Protein AF-A0A840FW79-F1 (afdb_monomer_lite)

Organism: NCBI:txid1775474

Structure (mmCIF, N/CA/C/O backbone):
data_AF-A0A840FW79-F1
#
_entry.id   AF-A0A840FW79-F1
#
loop_
_atom_site.group_PDB
_atom_site.id
_atom_site.type_symbol
_atom_site.label_atom_id
_atom_site.label_alt_id
_atom_site.label_comp_id
_atom_site.label_asym_id
_atom_site.label_entity_id
_atom_site.label_seq_id
_atom_site.pdbx_PDB_ins_code
_atom_site.Cartn_x
_atom_site.Cartn_y
_atom_site.Cartn_z
_atom_site.occupancy
_atom_site.B_iso_or_equiv
_atom_site.auth_seq_id
_atom_site.auth_comp_id
_atom_site.auth_asym_id
_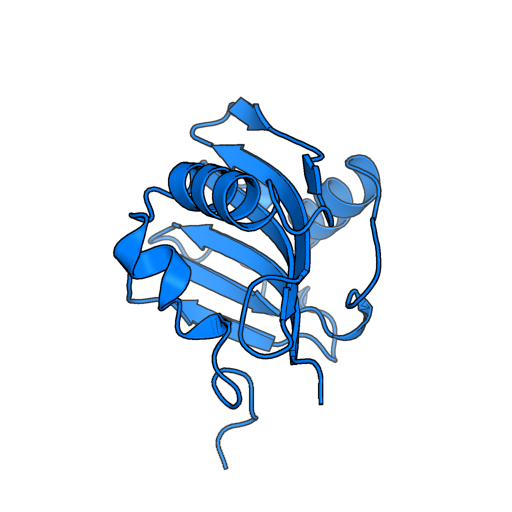atom_site.auth_atom_id
_atom_site.pdbx_PDB_model_num
ATOM 1 N N . MET A 1 1 ? 15.071 -8.925 -14.237 1.00 66.56 1 MET A N 1
ATOM 2 C CA . MET A 1 1 ? 14.063 -7.914 -14.619 1.00 66.56 1 MET A CA 1
ATOM 3 C C . MET A 1 1 ? 13.504 -7.318 -13.343 1.00 66.56 1 MET A C 1
ATOM 5 O O . MET A 1 1 ? 13.205 -8.108 -12.455 1.00 66.56 1 MET A O 1
ATOM 9 N N . ALA A 1 2 ? 13.409 -5.995 -13.212 1.00 83.50 2 ALA A N 1
ATOM 10 C CA . ALA A 1 2 ? 12.772 -5.377 -12.047 1.00 83.50 2 ALA A CA 1
ATOM 11 C C . ALA A 1 2 ? 11.364 -5.954 -11.835 1.00 83.50 2 ALA A C 1
ATOM 13 O O . ALA A 1 2 ? 10.665 -6.258 -12.807 1.00 83.50 2 ALA A O 1
ATOM 14 N N . TYR A 1 3 ? 10.953 -6.136 -10.585 1.00 87.25 3 TYR A N 1
ATOM 15 C CA . TYR A 1 3 ? 9.541 -6.257 -10.251 1.00 87.25 3 TYR A CA 1
ATOM 16 C C . TYR A 1 3 ? 9.050 -4.905 -9.752 1.00 87.25 3 TYR A C 1
ATOM 18 O O . TYR A 1 3 ? 9.715 -4.269 -8.939 1.00 87.25 3 TYR A O 1
ATOM 26 N N . GLN A 1 4 ? 7.893 -4.484 -10.253 1.00 90.88 4 GLN A N 1
ATOM 27 C CA . GLN A 1 4 ? 7.277 -3.223 -9.884 1.00 90.88 4 GLN A CA 1
ATOM 28 C C . GLN A 1 4 ? 5.821 -3.439 -9.480 1.00 90.88 4 GLN A C 1
ATOM 30 O O . GLN A 1 4 ? 5.087 -4.234 -10.085 1.00 90.88 4 GLN A O 1
ATOM 35 N N . PHE A 1 5 ? 5.403 -2.689 -8.472 1.00 92.88 5 PHE A N 1
ATOM 36 C CA . PHE A 1 5 ? 4.043 -2.655 -7.968 1.00 92.88 5 PHE A CA 1
ATOM 37 C C . PHE A 1 5 ? 3.598 -1.206 -7.781 1.00 92.88 5 PHE A C 1
ATOM 39 O O . PHE A 1 5 ? 4.380 -0.356 -7.372 1.00 92.88 5 PHE A O 1
ATOM 46 N N . ALA A 1 6 ? 2.330 -0.943 -8.070 1.00 94.94 6 ALA A N 1
ATOM 47 C CA . ALA A 1 6 ? 1.628 0.262 -7.660 1.00 94.94 6 ALA A CA 1
ATOM 48 C C . ALA A 1 6 ? 0.207 -0.147 -7.288 1.00 94.94 6 ALA A C 1
ATOM 50 O O . ALA A 1 6 ? -0.388 -0.980 -7.983 1.00 94.94 6 ALA A O 1
ATOM 51 N N . GLY A 1 7 ? -0.335 0.384 -6.198 1.00 95.69 7 GLY A N 1
ATOM 52 C CA . GLY A 1 7 ? -1.646 -0.050 -5.741 1.00 95.69 7 GLY A CA 1
ATOM 53 C C . GLY A 1 7 ? -2.006 0.365 -4.326 1.00 95.69 7 GLY A C 1
ATOM 54 O O . GLY A 1 7 ? -1.216 1.004 -3.639 1.00 95.69 7 GLY A O 1
ATOM 55 N N . PHE A 1 8 ? -3.197 -0.042 -3.896 1.00 96.25 8 PHE A N 1
ATOM 56 C CA . PHE A 1 8 ? -3.683 0.140 -2.534 1.00 96.25 8 PHE A CA 1
ATOM 57 C C . PHE A 1 8 ? -3.522 -1.131 -1.702 1.00 96.25 8 PHE A C 1
ATOM 59 O O . PHE A 1 8 ? -3.772 -2.236 -2.181 1.00 96.25 8 PHE A O 1
ATOM 66 N N . LEU A 1 9 ? -3.167 -0.949 -0.434 1.00 95.88 9 LEU A N 1
ATOM 67 C CA . LEU A 1 9 ? -3.201 -1.945 0.629 1.00 95.88 9 LEU A CA 1
ATOM 68 C C . LEU A 1 9 ? -4.149 -1.448 1.719 1.00 95.88 9 LEU A C 1
ATOM 70 O O . LEU A 1 9 ? -4.007 -0.326 2.209 1.00 95.88 9 LEU A O 1
ATOM 74 N N . ILE A 1 10 ? -5.142 -2.264 2.060 1.00 95.50 10 ILE A N 1
ATOM 75 C CA . ILE A 1 10 ? -6.305 -1.823 2.828 1.00 95.50 10 ILE A CA 1
ATOM 76 C C . ILE A 1 10 ? -6.561 -2.853 3.935 1.00 95.50 10 ILE A C 1
ATOM 78 O O . ILE A 1 10 ? -7.240 -3.850 3.684 1.00 95.50 10 ILE A O 1
ATOM 82 N N . PRO A 1 11 ? -5.981 -2.681 5.136 1.00 93.75 11 PRO A N 1
ATOM 83 C CA . PRO A 1 11 ? -6.218 -3.574 6.266 1.00 93.75 11 PRO A CA 1
ATOM 84 C C . PRO A 1 11 ? -7.635 -3.351 6.806 1.00 93.75 11 PRO A C 1
ATOM 86 O O . PRO A 1 11 ? -7.898 -2.423 7.571 1.00 93.75 11 PRO A O 1
ATOM 89 N N . THR A 1 12 ? -8.568 -4.180 6.351 1.00 88.81 12 THR A N 1
ATOM 90 C CA . THR A 1 12 ? -9.985 -4.106 6.699 1.00 88.81 12 THR A CA 1
ATOM 91 C C . THR A 1 12 ? -10.631 -5.485 6.608 1.00 88.81 12 THR A C 1
ATOM 93 O O . THR A 1 12 ? -10.308 -6.290 5.741 1.00 88.81 12 THR A O 1
ATOM 96 N N . ASP A 1 13 ? -11.568 -5.754 7.502 1.00 83.88 13 ASP A N 1
ATOM 97 C CA . ASP A 1 13 ? -12.453 -6.918 7.484 1.00 83.88 13 ASP A CA 1
ATOM 98 C C . ASP A 1 13 ? -13.794 -6.626 6.784 1.00 83.88 13 ASP A C 1
ATOM 100 O O . ASP A 1 13 ? -14.652 -7.503 6.684 1.00 83.88 13 ASP A O 1
ATOM 104 N N . GLN A 1 14 ? -13.977 -5.399 6.288 1.00 83.62 14 GLN A N 1
ATOM 105 C CA . GLN A 1 14 ? -15.200 -4.933 5.648 1.00 83.62 14 GLN A CA 1
ATOM 106 C C . GLN A 1 14 ? -15.075 -4.940 4.123 1.00 83.62 14 GLN A C 1
ATOM 108 O O . GLN A 1 14 ? -14.043 -4.575 3.559 1.00 83.62 14 GLN A O 1
ATOM 113 N N . ASP A 1 15 ? -16.171 -5.273 3.443 1.00 82.31 15 ASP A N 1
ATOM 114 C CA . ASP A 1 15 ? -16.264 -5.148 1.989 1.00 82.31 15 ASP A CA 1
ATOM 115 C C . ASP A 1 15 ? -16.552 -3.690 1.597 1.00 82.31 15 ASP A C 1
ATOM 117 O O . ASP A 1 15 ? -17.699 -3.253 1.478 1.00 82.31 15 ASP A O 1
ATOM 121 N N . ILE A 1 16 ? -15.483 -2.897 1.503 1.00 85.50 16 ILE A N 1
ATOM 122 C CA . ILE A 1 16 ? -15.551 -1.452 1.222 1.00 85.50 16 ILE A CA 1
ATOM 123 C C . ILE A 1 16 ? -15.097 -1.084 -0.190 1.00 85.50 16 ILE A C 1
ATOM 125 O O . ILE A 1 16 ? -15.328 0.047 -0.625 1.00 85.50 16 ILE A O 1
ATOM 129 N N . VAL A 1 17 ? -14.445 -2.012 -0.894 1.00 86.44 17 VAL A N 1
ATOM 130 C CA . VAL A 1 17 ? -13.893 -1.761 -2.226 1.00 86.44 17 VAL A CA 1
ATOM 131 C C . VAL A 1 17 ? -14.980 -1.982 -3.269 1.00 86.44 17 VAL A C 1
ATOM 133 O O . VAL A 1 17 ? -15.497 -3.082 -3.441 1.00 86.44 17 VAL A O 1
ATOM 136 N N . SER A 1 18 ? -15.312 -0.933 -4.013 1.00 85.88 18 SER A N 1
ATOM 137 C CA . SER A 1 18 ? -16.309 -1.013 -5.077 1.00 85.88 18 SER A CA 1
ATOM 138 C C . SER A 1 18 ? -15.725 -1.704 -6.308 1.00 85.88 18 SER A C 1
ATOM 140 O O . SER A 1 18 ? -15.062 -1.062 -7.121 1.00 85.88 18 SER A O 1
ATOM 142 N N . LEU A 1 19 ? -16.009 -3.000 -6.488 1.00 78.69 19 LEU A N 1
ATOM 143 C CA . LEU A 1 19 ? -15.559 -3.769 -7.661 1.00 78.69 19 LEU A CA 1
ATOM 144 C C . LEU A 1 19 ? -16.012 -3.152 -8.996 1.00 78.69 19 LEU A C 1
ATOM 146 O O . LEU A 1 19 ? -15.304 -3.258 -9.991 1.00 78.69 19 LEU A O 1
ATOM 150 N N . ALA A 1 20 ? -17.162 -2.471 -9.014 1.00 80.62 20 ALA A N 1
ATOM 151 C CA . ALA A 1 20 ? -17.679 -1.788 -10.201 1.00 80.62 20 ALA A CA 1
ATOM 152 C C . ALA A 1 20 ? -16.882 -0.526 -10.584 1.00 80.62 20 ALA A C 1
ATOM 154 O O . ALA A 1 20 ? -16.971 -0.077 -11.723 1.00 80.62 20 ALA A O 1
ATOM 155 N N . ALA A 1 21 ? -16.126 0.047 -9.643 1.00 83.75 21 ALA A N 1
ATOM 156 C CA . ALA A 1 21 ? -15.281 1.221 -9.861 1.00 83.75 21 ALA A CA 1
ATOM 157 C C . ALA A 1 21 ? -13.811 0.855 -10.139 1.00 83.75 21 ALA A C 1
ATOM 159 O O . ALA A 1 21 ? -12.980 1.742 -10.327 1.00 83.75 21 ALA A O 1
ATOM 160 N N . ILE A 1 22 ? -13.469 -0.438 -10.149 1.00 83.56 22 ILE A N 1
ATOM 161 C CA . ILE A 1 22 ? -12.097 -0.889 -10.379 1.00 83.56 22 ILE A CA 1
ATOM 162 C C . ILE A 1 22 ? -11.716 -0.667 -11.852 1.00 83.56 22 ILE A C 1
ATOM 164 O O . ILE A 1 22 ? -12.458 -1.098 -12.739 1.00 83.56 22 ILE A O 1
ATOM 168 N N . PRO A 1 23 ? -10.563 -0.024 -12.137 1.00 87.31 23 PRO A N 1
ATOM 169 C CA . PRO A 1 23 ? -10.056 0.108 -13.499 1.00 87.31 23 PRO A CA 1
ATOM 170 C C . PRO A 1 23 ? -9.928 -1.248 -14.199 1.00 87.31 23 PRO A C 1
ATOM 172 O O . PRO A 1 23 ? -9.587 -2.246 -13.572 1.00 87.31 23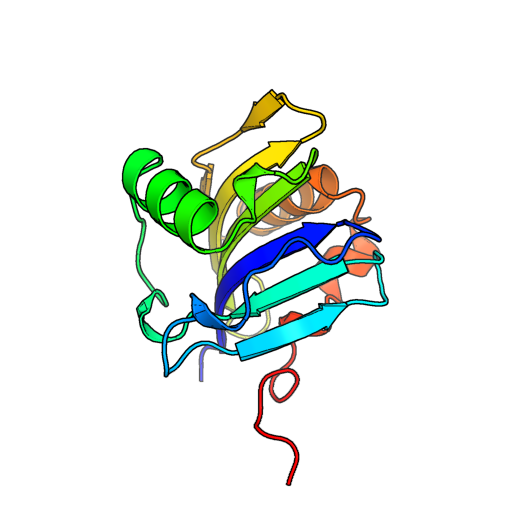 PRO A O 1
ATOM 175 N N . ALA A 1 24 ? -10.153 -1.293 -15.513 1.00 86.81 24 ALA A N 1
ATOM 176 C CA . ALA A 1 24 ? -10.201 -2.555 -16.260 1.00 86.81 24 ALA A CA 1
ATOM 177 C C . ALA A 1 24 ? -8.896 -3.378 -16.205 1.00 86.81 24 ALA A C 1
ATOM 179 O O . ALA A 1 24 ? -8.933 -4.598 -16.342 1.00 86.81 24 ALA A O 1
ATOM 180 N N . ASP A 1 25 ? -7.748 -2.723 -16.022 1.00 88.31 25 ASP A N 1
ATOM 181 C CA . ASP A 1 25 ? -6.434 -3.358 -15.883 1.00 88.31 25 ASP A CA 1
ATOM 182 C C . ASP A 1 25 ? -6.059 -3.664 -14.425 1.00 88.31 25 ASP A C 1
ATOM 184 O O . ASP A 1 25 ? -5.063 -4.345 -14.169 1.00 88.31 25 ASP A O 1
ATOM 188 N N . ALA A 1 26 ? -6.828 -3.157 -13.463 1.00 90.31 26 ALA A N 1
ATOM 189 C CA . ALA A 1 26 ? -6.548 -3.326 -12.054 1.00 90.31 26 ALA A CA 1
ATOM 190 C C . ALA A 1 26 ? -6.957 -4.716 -11.556 1.00 90.31 26 ALA A C 1
ATOM 192 O O . ALA A 1 26 ? -7.879 -5.360 -12.055 1.00 90.31 26 ALA A O 1
ATOM 193 N N . LEU A 1 27 ? -6.249 -5.185 -10.532 1.00 90.62 27 LEU A N 1
ATOM 194 C CA . LEU A 1 27 ? -6.488 -6.489 -9.926 1.00 90.62 27 LEU A CA 1
ATOM 195 C C . LEU A 1 27 ? -6.799 -6.306 -8.451 1.00 90.62 27 LEU A C 1
ATOM 197 O O . LEU A 1 27 ? -5.995 -5.743 -7.714 1.00 90.62 27 LEU A O 1
ATOM 201 N N . CYS A 1 28 ? -7.941 -6.826 -8.018 1.00 90.62 28 CYS A N 1
ATOM 202 C CA . CYS A 1 28 ? -8.352 -6.833 -6.621 1.00 90.62 28 CYS A CA 1
ATOM 203 C C . CYS A 1 28 ? -8.167 -8.231 -6.042 1.00 90.62 28 CYS A C 1
ATOM 205 O O . CYS A 1 28 ? -8.615 -9.208 -6.649 1.00 90.62 28 CYS A O 1
ATOM 207 N N . ARG A 1 29 ? -7.501 -8.346 -4.891 1.00 89.69 29 ARG A N 1
ATOM 208 C CA . ARG A 1 29 ? -7.339 -9.623 -4.186 1.00 89.69 29 ARG A CA 1
ATOM 209 C C . ARG A 1 29 ? -7.464 -9.451 -2.677 1.00 89.69 29 ARG A C 1
ATOM 211 O O . ARG A 1 29 ? -6.950 -8.467 -2.144 1.00 89.69 29 ARG A O 1
ATOM 218 N N . PRO A 1 30 ? -8.077 -10.419 -1.977 1.00 90.44 30 PRO A N 1
ATOM 219 C CA . PRO A 1 30 ? -7.979 -10.475 -0.529 1.00 90.44 30 PRO A CA 1
ATOM 220 C C . PRO A 1 30 ? -6.527 -10.737 -0.110 1.00 90.44 30 PRO A C 1
ATOM 222 O O . PRO A 1 30 ? -5.787 -11.471 -0.769 1.00 90.44 30 PRO A O 1
ATOM 225 N N . ILE A 1 31 ? -6.137 -10.141 1.009 1.00 89.81 31 ILE A N 1
ATOM 226 C CA . ILE A 1 31 ? -4.879 -10.378 1.710 1.00 89.81 31 ILE A CA 1
ATOM 227 C C . ILE A 1 31 ? -5.257 -11.002 3.050 1.00 89.81 31 ILE A C 1
ATOM 229 O O . ILE A 1 31 ? -6.074 -10.453 3.784 1.00 89.81 31 ILE A O 1
ATOM 233 N N . THR A 1 32 ? -4.705 -12.176 3.341 1.00 89.31 32 THR A N 1
ATOM 234 C CA . THR A 1 32 ? -4.968 -12.913 4.591 1.00 89.31 32 THR A CA 1
ATOM 235 C C . THR A 1 32 ? -3.743 -12.995 5.498 1.00 89.31 32 THR A C 1
ATOM 237 O O . THR A 1 32 ? -3.840 -13.464 6.627 1.00 89.31 32 THR A O 1
ATOM 240 N N . SER A 1 33 ? -2.583 -12.580 4.994 1.00 86.12 33 SER A N 1
ATOM 241 C CA . SER A 1 33 ? -1.319 -12.499 5.715 1.00 86.12 33 SER A CA 1
ATOM 242 C C . SER A 1 33 ? -0.476 -11.391 5.085 1.00 86.12 33 SER A C 1
ATOM 244 O O . SER A 1 33 ? -0.479 -11.270 3.854 1.00 86.12 33 SER A O 1
ATOM 246 N N . PRO A 1 34 ? 0.230 -10.568 5.877 1.00 88.31 34 PRO A N 1
ATOM 247 C CA . PRO A 1 34 ? 0.353 -10.568 7.336 1.00 88.31 34 PRO A CA 1
ATOM 248 C C . PRO A 1 34 ? -0.759 -9.769 8.034 1.00 88.31 34 PRO A C 1
ATOM 250 O O . PRO A 1 34 ? -0.786 -9.670 9.254 1.00 88.31 34 PRO A O 1
ATOM 253 N N . PHE A 1 35 ? -1.695 -9.210 7.266 1.00 89.69 35 PHE A N 1
ATOM 254 C CA . PHE A 1 35 ? -2.922 -8.597 7.761 1.00 89.69 35 PHE A CA 1
ATOM 255 C C . PHE A 1 35 ? -4.127 -9.160 7.004 1.00 89.69 35 PHE A C 1
ATOM 257 O O . PHE A 1 35 ? -3.974 -9.735 5.926 1.00 89.69 35 PHE A O 1
ATOM 264 N N . VAL A 1 36 ? -5.323 -8.974 7.564 1.00 91.25 36 VAL A N 1
ATOM 265 C CA . VAL A 1 36 ? -6.591 -9.264 6.882 1.00 91.25 36 VAL A CA 1
ATOM 266 C C . VAL A 1 36 ? -7.065 -7.994 6.187 1.00 91.25 36 VAL A C 1
ATOM 268 O O . VAL A 1 36 ? -7.183 -6.943 6.820 1.00 91.25 36 VAL A O 1
ATOM 271 N N . GLY A 1 37 ? -7.264 -8.063 4.875 1.00 93.38 37 GLY A N 1
ATOM 272 C CA . GLY A 1 37 ? -7.548 -6.884 4.076 1.00 93.38 37 GLY A CA 1
ATOM 273 C C . GLY A 1 37 ? -7.737 -7.148 2.597 1.00 93.38 37 GLY A C 1
ATOM 274 O O . GLY A 1 37 ? -7.892 -8.283 2.145 1.00 93.38 37 GLY A O 1
ATOM 275 N N . VAL A 1 38 ? -7.680 -6.065 1.833 1.00 93.00 38 VAL A N 1
ATOM 276 C CA . VAL A 1 38 ? -7.759 -6.082 0.374 1.00 93.00 38 VAL A CA 1
ATOM 277 C C . VAL A 1 38 ? -6.544 -5.371 -0.204 1.00 93.00 38 VAL A C 1
ATOM 279 O O . VAL A 1 38 ? -6.126 -4.315 0.275 1.00 93.00 38 VAL A O 1
ATOM 282 N N . GLY A 1 39 ? -5.969 -5.963 -1.244 1.00 93.56 39 GLY A N 1
ATOM 283 C CA . GLY A 1 39 ? -4.986 -5.325 -2.099 1.00 93.56 39 GLY A CA 1
ATOM 284 C C . GLY A 1 39 ? -5.593 -5.018 -3.463 1.00 93.56 39 GLY A C 1
ATOM 285 O O . GLY A 1 39 ? -6.243 -5.873 -4.066 1.00 93.56 39 GLY A O 1
ATOM 286 N N . VAL A 1 40 ? -5.332 -3.820 -3.974 1.00 93.75 40 VAL A N 1
ATOM 287 C CA . VAL A 1 40 ? -5.702 -3.412 -5.333 1.00 93.75 40 VAL A CA 1
ATOM 288 C C . VAL A 1 40 ? -4.432 -3.053 -6.083 1.00 93.75 40 VAL A C 1
ATOM 290 O O . VAL A 1 40 ? -3.818 -2.034 -5.791 1.00 93.75 40 VAL A O 1
ATOM 293 N N . ARG A 1 41 ? -4.027 -3.866 -7.057 1.00 93.81 41 ARG A N 1
ATOM 294 C CA . ARG A 1 41 ? -2.918 -3.548 -7.961 1.00 93.81 41 ARG A CA 1
ATOM 295 C C . ARG A 1 41 ? -3.420 -2.692 -9.116 1.00 93.81 41 ARG A C 1
ATOM 297 O O . ARG A 1 41 ? -4.418 -3.036 -9.739 1.00 93.81 41 ARG A O 1
ATOM 304 N N . LEU A 1 42 ? -2.679 -1.638 -9.436 1.00 94.31 42 LEU A N 1
ATOM 305 C CA . LEU A 1 42 ? -2.966 -0.658 -10.481 1.00 94.31 42 LEU A CA 1
ATOM 306 C C . LEU A 1 42 ? -1.813 -0.639 -11.504 1.00 94.31 42 LEU A C 1
ATOM 308 O O . LEU A 1 42 ? -0.886 0.163 -11.367 1.00 94.31 42 LEU A O 1
ATOM 312 N N . PRO A 1 43 ? -1.812 -1.515 -12.526 1.00 92.50 43 PRO A N 1
ATOM 313 C CA . PRO A 1 43 ? -0.718 -1.582 -13.498 1.00 92.50 43 PRO A CA 1
ATOM 314 C C . PRO A 1 43 ? -0.447 -0.254 -14.214 1.00 92.50 43 PRO A C 1
ATOM 316 O O . PRO A 1 43 ? 0.713 0.137 -14.328 1.00 92.50 43 PRO A O 1
ATOM 319 N N . ALA A 1 44 ? -1.485 0.493 -14.601 1.00 93.00 44 ALA A N 1
ATOM 320 C CA . ALA A 1 44 ? -1.346 1.819 -15.211 1.00 93.00 44 ALA A CA 1
ATOM 321 C C . ALA A 1 44 ? -0.675 2.885 -14.316 1.00 93.00 44 ALA A C 1
ATOM 323 O O . ALA A 1 44 ? -0.386 3.988 -14.793 1.00 93.00 44 ALA A O 1
ATOM 324 N N . TRP A 1 45 ? -0.449 2.597 -13.031 1.00 94.50 45 TRP A N 1
ATOM 325 C CA . TRP A 1 45 ? 0.162 3.508 -12.056 1.00 94.50 45 TRP A CA 1
ATOM 326 C C . TRP A 1 45 ? 1.609 3.148 -11.707 1.00 94.50 45 TRP A C 1
ATOM 328 O O . TRP A 1 45 ? 2.279 3.898 -10.999 1.00 94.50 45 TRP A O 1
ATOM 338 N N . VAL A 1 46 ? 2.119 2.030 -12.227 1.00 92.88 46 VAL A N 1
ATOM 339 C CA . VAL A 1 46 ? 3.507 1.614 -12.016 1.00 92.88 46 VAL A CA 1
ATOM 340 C C . VAL A 1 46 ? 4.480 2.696 -12.499 1.00 92.88 46 VAL A C 1
ATOM 342 O O . VAL A 1 46 ? 4.349 3.214 -13.607 1.00 92.88 46 VAL A O 1
ATOM 345 N N . GLY A 1 47 ? 5.453 3.039 -11.648 1.00 88.69 47 GLY A N 1
ATOM 346 C CA . GLY A 1 47 ? 6.479 4.050 -11.928 1.00 88.69 47 GLY A CA 1
ATOM 347 C C . GLY A 1 47 ? 6.013 5.505 -11.796 1.00 88.69 47 GLY A C 1
ATOM 348 O O . GLY A 1 47 ? 6.784 6.409 -12.108 1.00 88.69 47 GLY A O 1
ATOM 349 N N . LYS A 1 48 ? 4.773 5.754 -11.351 1.00 92.50 48 LYS A N 1
ATOM 350 C CA . LYS A 1 48 ? 4.244 7.108 -11.129 1.00 92.50 48 LYS A CA 1
ATOM 351 C C . LYS A 1 48 ? 4.332 7.520 -9.659 1.00 92.50 48 LYS A C 1
ATOM 353 O O . LYS A 1 48 ? 4.134 6.699 -8.765 1.00 92.50 48 LYS A O 1
ATOM 358 N N . THR A 1 49 ? 4.517 8.818 -9.436 1.00 92.88 49 THR A N 1
ATOM 359 C CA . THR A 1 49 ? 4.478 9.492 -8.127 1.00 92.88 49 THR A CA 1
ATOM 360 C C . THR A 1 49 ? 3.285 10.463 -8.072 1.00 92.88 49 THR A C 1
ATOM 362 O O . THR A 1 49 ? 3.455 11.679 -8.161 1.00 92.88 49 THR A O 1
ATOM 365 N N . PRO A 1 50 ? 2.046 9.937 -8.021 1.00 95.12 50 PRO A N 1
ATOM 366 C CA . PRO A 1 50 ? 0.830 10.752 -8.064 1.00 95.12 50 PRO A CA 1
ATOM 367 C C . PRO A 1 50 ? 0.731 11.691 -6.858 1.00 95.12 50 PRO A C 1
ATOM 369 O O . PRO A 1 50 ? 1.160 11.357 -5.762 1.00 95.12 50 PRO A O 1
ATOM 372 N N . SER A 1 51 ? 0.100 12.847 -7.018 1.00 95.81 51 SER A N 1
ATOM 373 C CA . SER A 1 51 ? -0.186 13.749 -5.900 1.00 95.81 51 SER A CA 1
ATOM 374 C C . SER A 1 51 ? -1.148 13.127 -4.875 1.00 95.81 51 SER A C 1
ATOM 376 O O . SER A 1 51 ? -1.966 12.263 -5.200 1.00 95.81 51 SER A O 1
ATOM 378 N N . ILE A 1 52 ? -1.130 13.639 -3.636 1.00 94.62 52 ILE A N 1
ATOM 379 C CA . ILE A 1 52 ? -2.102 13.256 -2.592 1.00 94.62 52 ILE A CA 1
ATOM 380 C C . ILE A 1 52 ? -3.546 13.412 -3.095 1.00 94.62 52 ILE A C 1
ATOM 382 O O . ILE A 1 52 ? -4.390 12.563 -2.818 1.00 94.62 52 ILE A O 1
ATOM 386 N N . SER A 1 53 ? -3.840 14.477 -3.847 1.00 95.25 53 SER A N 1
ATOM 387 C CA . SER A 1 53 ? -5.169 14.705 -4.421 1.00 95.25 53 SER A CA 1
ATOM 388 C C . SER A 1 53 ? -5.581 13.623 -5.413 1.00 95.25 53 SER A C 1
ATOM 390 O O . SER A 1 53 ? -6.719 13.169 -5.352 1.00 95.25 53 SER A O 1
ATOM 392 N N . GLU A 1 54 ? -4.675 13.181 -6.288 1.00 96.06 54 GLU A N 1
ATOM 393 C CA . GLU A 1 54 ? -4.955 12.110 -7.255 1.00 96.06 54 GLU A CA 1
ATOM 394 C C . GLU A 1 54 ? -5.187 10.771 -6.550 1.00 96.06 54 GLU A C 1
ATOM 396 O O . GLU A 1 54 ? -6.147 10.067 -6.864 1.00 96.06 54 GLU A O 1
ATOM 401 N N . VAL A 1 55 ? -4.357 10.445 -5.552 1.00 96.06 55 VAL A N 1
ATOM 402 C CA . VAL A 1 55 ? -4.514 9.222 -4.750 1.00 96.06 55 VAL A CA 1
ATOM 403 C C . VAL A 1 55 ? -5.830 9.237 -3.975 1.00 96.06 55 VAL A C 1
ATOM 405 O O . VAL A 1 55 ? -6.546 8.238 -3.974 1.00 96.06 55 VAL A O 1
ATOM 408 N N . ASN A 1 56 ? -6.185 10.361 -3.350 1.00 94.94 56 ASN A N 1
ATOM 409 C CA . ASN A 1 56 ? -7.438 10.491 -2.606 1.00 94.94 56 ASN A CA 1
ATOM 410 C C . ASN A 1 56 ? -8.667 10.437 -3.516 1.00 94.94 56 ASN A C 1
ATOM 412 O O . ASN A 1 56 ? -9.664 9.830 -3.131 1.00 94.94 56 ASN A O 1
ATOM 416 N N . ALA A 1 57 ? -8.608 11.050 -4.702 1.00 94.94 57 ALA A N 1
ATOM 417 C CA . ALA A 1 57 ? -9.697 10.998 -5.673 1.00 94.9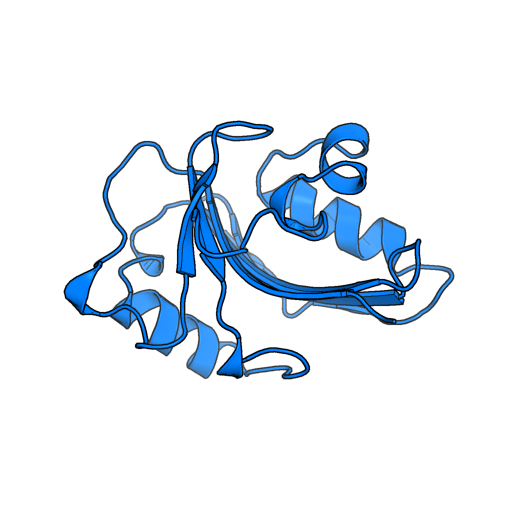4 57 ALA A CA 1
ATOM 418 C C . ALA A 1 57 ? -9.960 9.552 -6.113 1.00 94.94 57 ALA A C 1
ATOM 420 O O . ALA A 1 57 ? -11.076 9.060 -5.956 1.00 94.94 57 ALA A O 1
ATOM 421 N N . LEU A 1 58 ? -8.912 8.835 -6.537 1.00 94.69 58 LEU A N 1
ATOM 422 C CA . LEU A 1 58 ? -9.031 7.425 -6.903 1.00 94.69 58 LEU A CA 1
ATOM 423 C C . LEU A 1 58 ? -9.482 6.565 -5.712 1.00 94.69 58 LEU A C 1
ATOM 425 O O . LEU A 1 58 ? -10.364 5.721 -5.842 1.00 94.69 58 LEU A O 1
ATOM 429 N N . GLY A 1 59 ? -8.909 6.789 -4.529 1.00 93.88 59 GLY A N 1
ATOM 430 C CA . GLY A 1 59 ? -9.296 6.076 -3.316 1.00 93.88 59 GLY A CA 1
ATOM 431 C C . GLY A 1 59 ? -10.769 6.288 -2.951 1.00 93.88 59 GLY A C 1
ATOM 432 O O . GLY A 1 59 ? -11.419 5.356 -2.480 1.00 93.88 59 GLY A O 1
ATOM 433 N N . ALA A 1 60 ? -11.317 7.482 -3.184 1.00 94.00 60 ALA A N 1
ATOM 434 C CA . ALA A 1 60 ? -12.729 7.775 -2.957 1.00 94.00 60 ALA A CA 1
ATOM 435 C C . ALA A 1 60 ? -13.637 7.063 -3.966 1.00 94.00 60 ALA A C 1
ATOM 437 O O . ALA A 1 60 ? -14.638 6.473 -3.560 1.00 94.00 60 ALA A O 1
ATOM 438 N N . GLU A 1 61 ? -13.266 7.054 -5.248 1.00 92.94 61 GLU A N 1
ATOM 439 C CA . GLU A 1 61 ? -13.987 6.322 -6.300 1.00 92.94 61 GLU A CA 1
ATOM 440 C C . GLU A 1 61 ? -14.030 4.815 -6.015 1.00 92.94 61 GLU A C 1
ATOM 442 O O . GLU A 1 61 ? -15.081 4.181 -6.119 1.00 92.94 61 GLU A O 1
ATOM 447 N N . LEU A 1 62 ? -12.906 4.253 -5.566 1.00 91.94 62 LEU A N 1
ATOM 448 C CA . LEU A 1 62 ? -12.788 2.844 -5.194 1.00 91.94 62 LEU A CA 1
ATOM 449 C C . LEU A 1 62 ? -13.445 2.505 -3.847 1.00 91.94 62 LEU A C 1
ATOM 451 O O . LEU A 1 62 ? -13.595 1.328 -3.531 1.00 91.94 62 LEU A O 1
ATOM 455 N N . GLY A 1 63 ? -13.824 3.499 -3.038 1.00 92.88 63 GLY A N 1
ATOM 456 C CA . GLY A 1 63 ? -14.352 3.305 -1.681 1.00 92.88 63 GLY A CA 1
ATOM 457 C C . GLY A 1 63 ? -13.290 3.050 -0.601 1.00 92.88 63 GLY A C 1
ATOM 458 O O . GLY A 1 63 ? -13.637 2.911 0.570 1.00 92.88 63 GLY A O 1
ATOM 459 N N . VAL A 1 64 ? -12.003 3.062 -0.961 1.00 93.00 64 VAL A N 1
ATOM 460 C CA . VAL A 1 64 ? -10.851 2.862 -0.063 1.00 93.00 64 VAL A CA 1
ATOM 461 C C . VAL A 1 64 ? -10.813 3.888 1.066 1.00 93.00 64 VAL A C 1
ATOM 463 O O . VAL A 1 64 ? -10.502 3.541 2.201 1.00 93.00 64 VAL A O 1
ATOM 466 N N . THR A 1 65 ? -11.182 5.141 0.794 1.00 91.62 65 THR A N 1
ATOM 467 C CA . THR A 1 65 ? -11.149 6.223 1.798 1.00 91.62 65 THR A CA 1
ATOM 468 C C . THR A 1 65 ? -12.179 6.063 2.917 1.00 91.62 65 THR A C 1
ATOM 470 O O . THR A 1 65 ? -12.121 6.796 3.901 1.00 91.62 65 THR A O 1
ATOM 473 N N . LYS A 1 66 ? -13.102 5.096 2.806 1.00 91.50 66 LYS A N 1
ATOM 474 C CA . LYS A 1 66 ? -13.997 4.697 3.903 1.00 91.50 66 LYS A CA 1
ATOM 475 C C . LYS A 1 66 ? -13.273 3.864 4.965 1.00 91.50 66 LYS A C 1
ATOM 477 O O . LYS A 1 66 ? -13.765 3.766 6.087 1.00 91.50 66 LYS A O 1
ATOM 482 N N . ALA A 1 67 ? -12.130 3.262 4.627 1.00 92.75 67 ALA A N 1
ATOM 483 C CA . ALA A 1 67 ? -11.309 2.520 5.571 1.00 92.75 67 ALA A CA 1
ATOM 484 C C . ALA A 1 67 ? -10.687 3.468 6.598 1.00 92.75 67 ALA A C 1
ATOM 486 O O . ALA A 1 67 ? -10.191 4.542 6.253 1.00 92.75 67 ALA A O 1
ATOM 487 N N . ARG A 1 68 ? -10.609 3.023 7.855 1.00 92.50 68 ARG A N 1
ATOM 488 C CA . ARG A 1 68 ? -9.874 3.749 8.901 1.00 92.50 68 ARG A CA 1
ATOM 489 C C . ARG A 1 68 ? -8.364 3.792 8.623 1.00 92.50 68 ARG A C 1
ATOM 491 O O . ARG A 1 68 ? -7.701 4.744 9.033 1.00 92.50 68 ARG A O 1
ATOM 498 N N . SER A 1 69 ? -7.849 2.786 7.914 1.00 95.50 69 SER A N 1
ATOM 499 C CA . SER A 1 69 ? -6.453 2.697 7.495 1.00 95.50 69 SER A CA 1
ATOM 500 C C . SER A 1 69 ? -6.346 2.183 6.061 1.00 95.50 69 SER A C 1
ATOM 502 O O . SER A 1 69 ? -7.033 1.234 5.688 1.00 95.50 69 SER A O 1
ATOM 504 N N . TRP A 1 70 ? -5.477 2.796 5.265 1.00 96.69 70 TRP A N 1
ATOM 505 C CA . TRP A 1 70 ? -5.162 2.397 3.895 1.00 96.69 70 TRP A CA 1
ATOM 506 C C . TRP A 1 70 ? -3.831 3.018 3.466 1.00 96.69 70 TRP A C 1
ATOM 508 O O . TRP A 1 70 ? -3.407 4.040 4.003 1.00 96.69 70 TRP A O 1
ATOM 518 N N . MET A 1 71 ? -3.177 2.427 2.473 1.00 97.50 71 MET A N 1
ATOM 519 C CA . MET A 1 71 ? -1.962 2.979 1.878 1.00 97.50 71 MET A CA 1
ATOM 520 C C . MET A 1 71 ? -1.960 2.750 0.374 1.00 97.50 71 MET A C 1
ATOM 522 O O . MET A 1 71 ? -2.129 1.621 -0.073 1.00 97.50 71 MET A O 1
ATOM 526 N N . TYR A 1 72 ? -1.727 3.805 -0.398 1.00 97.62 72 TYR A N 1
ATOM 527 C CA . TYR A 1 72 ? -1.187 3.683 -1.743 1.00 97.62 72 TYR A CA 1
ATOM 528 C C . TYR A 1 72 ? 0.325 3.484 -1.648 1.00 97.62 72 TYR A C 1
ATOM 530 O O . TYR A 1 72 ? 0.998 4.252 -0.960 1.00 97.62 72 TYR A O 1
ATOM 538 N N . ILE A 1 73 ? 0.857 2.480 -2.342 1.00 96.75 73 ILE A N 1
ATOM 539 C CA . ILE A 1 73 ? 2.292 2.207 -2.407 1.00 96.75 73 ILE A CA 1
ATOM 540 C C . ILE A 1 73 ? 2.731 1.930 -3.846 1.00 96.75 73 ILE A C 1
ATOM 542 O O . ILE A 1 73 ? 2.157 1.080 -4.529 1.00 96.75 73 ILE A O 1
ATOM 546 N N . GLY A 1 74 ? 3.753 2.657 -4.290 1.00 95.31 74 GLY A N 1
ATOM 547 C CA . GLY A 1 74 ? 4.595 2.355 -5.441 1.00 95.31 74 GLY A CA 1
ATOM 548 C C . GLY A 1 74 ? 5.905 1.725 -4.963 1.00 95.31 74 GLY A C 1
ATOM 549 O O . GLY A 1 74 ? 6.492 2.188 -3.990 1.00 95.31 74 GLY A O 1
ATOM 550 N N . TYR A 1 75 ? 6.346 0.652 -5.608 1.00 91.12 75 TYR A N 1
ATOM 551 C CA . TYR A 1 75 ? 7.476 -0.164 -5.163 1.00 91.12 75 TYR A CA 1
ATOM 552 C C . TYR A 1 75 ? 8.240 -0.744 -6.357 1.00 91.12 75 TYR A C 1
ATOM 554 O O . TYR A 1 75 ? 7.614 -1.262 -7.287 1.00 91.12 75 TYR A O 1
ATOM 562 N N . GLU A 1 76 ? 9.574 -0.719 -6.305 1.00 91.94 76 GLU A N 1
ATOM 563 C CA . GLU A 1 76 ? 10.460 -1.390 -7.265 1.00 91.94 76 GLU A CA 1
ATOM 564 C C . GLU A 1 76 ? 11.536 -2.236 -6.563 1.00 91.94 76 GLU A C 1
ATOM 566 O O . GLU A 1 76 ? 12.113 -1.829 -5.552 1.00 91.94 76 GLU A O 1
ATOM 571 N N . THR A 1 77 ? 11.826 -3.416 -7.127 1.00 88.38 77 THR A N 1
ATOM 572 C CA . THR A 1 77 ? 12.868 -4.336 -6.644 1.00 88.38 77 THR A CA 1
ATOM 573 C C . THR A 1 77 ? 13.599 -5.083 -7.756 1.00 88.38 77 THR A C 1
ATOM 575 O O . THR A 1 77 ? 12.996 -5.623 -8.692 1.00 88.38 77 THR A O 1
ATOM 578 N N . TRP A 1 78 ? 14.912 -5.213 -7.596 1.00 86.19 78 TRP A N 1
ATOM 579 C CA . TRP A 1 78 ? 15.805 -6.086 -8.362 1.00 86.19 78 TRP A CA 1
ATOM 580 C C . TRP A 1 78 ? 16.277 -7.315 -7.560 1.00 86.19 78 TRP A C 1
ATOM 582 O O . TRP A 1 78 ? 17.155 -8.050 -8.010 1.00 86.19 78 TRP A O 1
ATOM 592 N N . GLY A 1 79 ? 15.677 -7.570 -6.394 1.00 80.56 79 GLY A N 1
ATOM 593 C CA . GLY A 1 79 ? 16.094 -8.583 -5.411 1.00 80.56 79 GLY A CA 1
ATOM 594 C C . GLY A 1 79 ? 16.242 -8.007 -3.998 1.00 80.56 79 GLY A C 1
ATOM 595 O O . GLY A 1 79 ? 16.257 -8.751 -3.023 1.00 80.56 79 GLY A O 1
ATOM 596 N N . ARG A 1 80 ? 16.289 -6.678 -3.900 1.00 85.62 80 ARG A N 1
ATOM 597 C CA . ARG A 1 80 ? 16.125 -5.867 -2.693 1.00 85.62 80 ARG A CA 1
ATOM 598 C C . ARG A 1 80 ? 15.251 -4.668 -3.045 1.00 85.62 80 ARG A C 1
ATOM 600 O O . ARG A 1 80 ? 15.005 -4.422 -4.217 1.00 85.62 80 ARG A O 1
ATOM 607 N N . ILE A 1 81 ? 14.823 -3.908 -2.054 1.00 90.56 81 ILE A N 1
ATOM 608 C CA . ILE A 1 81 ? 14.024 -2.704 -2.288 1.00 90.56 81 ILE A CA 1
ATOM 609 C C . ILE A 1 81 ? 14.916 -1.631 -2.913 1.00 90.56 81 ILE A C 1
ATOM 611 O O . ILE A 1 81 ? 15.940 -1.282 -2.329 1.00 90.56 81 ILE A O 1
ATOM 615 N N . ASP A 1 82 ? 14.544 -1.142 -4.093 1.00 91.94 82 ASP A N 1
ATOM 616 C CA . ASP A 1 82 ? 15.303 -0.123 -4.826 1.00 91.94 82 ASP A CA 1
ATOM 617 C C . ASP A 1 82 ? 14.596 1.236 -4.805 1.00 91.94 82 ASP A C 1
ATOM 619 O O . ASP A 1 82 ? 15.262 2.270 -4.762 1.00 91.94 82 ASP A O 1
ATOM 623 N N . SER A 1 83 ? 13.261 1.251 -4.765 1.00 94.38 83 SER A N 1
ATOM 624 C CA . SER A 1 83 ? 12.486 2.463 -4.500 1.00 94.38 83 SER A CA 1
ATOM 625 C C . SER A 1 83 ? 11.159 2.165 -3.810 1.00 94.38 83 SER A C 1
ATOM 627 O O . SER A 1 83 ? 10.570 1.088 -3.970 1.00 94.38 83 SER A O 1
ATOM 629 N N . VAL A 1 84 ? 10.688 3.138 -3.033 1.00 95.75 84 VAL A N 1
ATOM 630 C CA . VAL A 1 84 ? 9.370 3.134 -2.409 1.00 95.75 84 VAL A CA 1
ATOM 631 C C . VAL A 1 84 ? 8.760 4.527 -2.467 1.00 95.75 84 VAL A C 1
ATOM 633 O O . VAL A 1 84 ? 9.399 5.526 -2.151 1.00 95.75 84 VAL A O 1
ATOM 636 N N . TYR A 1 85 ? 7.487 4.568 -2.826 1.00 97.44 85 TYR A N 1
ATOM 637 C CA . TYR A 1 85 ? 6.642 5.742 -2.743 1.00 97.44 85 TYR A CA 1
ATOM 638 C C . TYR A 1 85 ? 5.374 5.369 -1.986 1.00 97.44 85 TYR A C 1
ATOM 640 O O . TYR A 1 85 ? 4.738 4.383 -2.354 1.00 97.44 85 TYR A O 1
ATOM 648 N N . ALA A 1 86 ? 4.967 6.115 -0.959 1.00 97.31 86 ALA A N 1
ATOM 649 C CA . ALA A 1 86 ? 3.716 5.812 -0.265 1.00 97.31 86 ALA A CA 1
ATOM 650 C C . ALA A 1 86 ? 2.968 7.039 0.263 1.00 97.31 86 ALA A C 1
ATOM 652 O O . ALA A 1 86 ? 3.555 7.999 0.762 1.00 97.31 86 ALA A O 1
ATOM 653 N N . ILE A 1 87 ? 1.641 6.969 0.188 1.00 97.31 87 ILE A N 1
ATOM 654 C CA . ILE A 1 87 ? 0.688 7.915 0.780 1.00 97.31 87 ILE A CA 1
ATOM 655 C C . ILE A 1 87 ? -0.393 7.084 1.455 1.00 97.31 87 ILE A C 1
ATOM 657 O O . ILE A 1 87 ? -0.849 6.094 0.884 1.00 97.31 87 ILE A O 1
ATOM 661 N N . GLY A 1 88 ? -0.861 7.487 2.629 1.00 96.88 88 GLY A N 1
ATOM 662 C CA . GLY A 1 88 ? -1.955 6.759 3.246 1.00 96.88 88 GLY A CA 1
ATOM 663 C C . GLY A 1 88 ? -2.582 7.445 4.435 1.00 96.88 88 GLY A C 1
ATOM 664 O O . GLY A 1 88 ? -2.296 8.596 4.762 1.00 96.88 88 GLY A O 1
ATOM 665 N N . VAL A 1 89 ? -3.445 6.685 5.090 1.00 96.50 89 VAL A N 1
ATOM 666 C CA . VAL A 1 89 ? -4.067 7.014 6.363 1.00 96.50 89 VAL A CA 1
ATOM 667 C C . VAL A 1 89 ? -3.839 5.834 7.297 1.00 96.50 89 VAL A C 1
ATOM 669 O O . VAL A 1 89 ? -4.042 4.684 6.914 1.00 96.50 89 VAL A O 1
ATOM 672 N N . HIS A 1 90 ? -3.421 6.114 8.524 1.00 95.25 90 HIS A N 1
ATOM 673 C CA . HIS A 1 90 ? -3.387 5.147 9.612 1.00 95.25 90 HIS A CA 1
ATOM 674 C C . HIS A 1 90 ? -4.241 5.674 10.752 1.00 95.25 90 HIS A C 1
ATOM 676 O O . HIS A 1 90 ? -3.993 6.763 11.268 1.00 95.25 90 HIS A O 1
ATOM 682 N N . ASP A 1 91 ? -5.244 4.901 11.145 1.00 92.25 91 ASP A N 1
ATOM 683 C CA . ASP A 1 91 ? -6.122 5.247 12.255 1.00 92.25 91 ASP A CA 1
ATOM 684 C C . ASP A 1 91 ? -6.831 6.610 12.094 1.00 92.25 91 ASP A C 1
ATOM 686 O O . ASP A 1 91 ? -7.056 7.336 13.058 1.00 92.25 91 ASP A O 1
ATOM 690 N N . GLY A 1 92 ? -7.158 6.994 10.855 1.00 90.69 92 GLY A N 1
ATOM 691 C CA . GLY A 1 92 ? -7.705 8.316 10.520 1.00 90.69 92 GLY A CA 1
ATOM 692 C C . GLY A 1 92 ? -6.667 9.443 10.404 1.00 90.69 92 GLY A C 1
ATOM 693 O O . GLY A 1 92 ? -7.022 10.553 10.013 1.00 90.69 92 GLY A O 1
ATOM 694 N N . THR A 1 93 ? -5.387 9.177 10.682 1.00 94.38 93 THR A N 1
ATOM 695 C CA . THR A 1 93 ? -4.298 10.156 10.550 1.00 94.38 93 THR A CA 1
ATOM 696 C C . THR A 1 93 ? -3.567 9.983 9.215 1.00 94.38 93 THR A C 1
ATOM 698 O O . THR A 1 93 ? -3.031 8.902 8.957 1.00 94.38 93 THR A O 1
ATOM 701 N N . PRO A 1 94 ? -3.507 11.013 8.352 1.00 95.19 94 PRO A N 1
ATOM 702 C CA . PRO A 1 94 ? -2.788 10.929 7.086 1.00 95.19 94 PRO A CA 1
ATOM 703 C C . PRO A 1 94 ? -1.269 10.850 7.291 1.00 95.19 94 PRO A C 1
ATOM 705 O O . PRO A 1 94 ? -0.723 11.418 8.238 1.00 95.19 94 PRO A O 1
ATOM 708 N N . PHE A 1 95 ? -0.575 10.181 6.372 1.00 95.56 95 PHE A N 1
ATOM 709 C CA . PHE A 1 95 ? 0.883 10.151 6.293 1.00 95.56 95 PHE A CA 1
ATOM 710 C C . PHE A 1 95 ? 1.371 10.197 4.840 1.00 95.56 95 PHE A C 1
ATOM 712 O O . PHE A 1 95 ? 0.640 9.877 3.899 1.00 95.56 95 PHE A O 1
ATOM 719 N N . GLY A 1 96 ? 2.642 10.566 4.680 1.00 93.19 96 GLY A N 1
ATOM 720 C CA . GLY A 1 96 ? 3.279 10.738 3.381 1.00 93.19 96 GLY A CA 1
ATOM 721 C C . GLY A 1 96 ? 2.997 12.106 2.729 1.00 93.19 96 GLY A C 1
ATOM 722 O O . GLY A 1 96 ? 2.440 12.994 3.377 1.00 93.19 96 GLY A O 1
ATOM 723 N N . PRO A 1 97 ? 3.393 12.292 1.458 1.00 95.00 97 PRO A N 1
ATOM 724 C CA . PRO A 1 97 ? 4.094 11.310 0.640 1.00 95.00 97 PRO A CA 1
ATOM 725 C C . PRO A 1 97 ? 5.473 10.993 1.221 1.00 95.00 97 PRO A C 1
ATOM 727 O O . PRO A 1 97 ? 6.214 11.892 1.613 1.00 95.00 97 PRO A O 1
ATOM 730 N N . VAL A 1 98 ? 5.798 9.708 1.296 1.00 95.06 98 VAL A N 1
ATOM 731 C CA . VAL A 1 98 ? 7.183 9.252 1.423 1.00 95.06 98 VAL A CA 1
ATOM 732 C C . VAL A 1 98 ? 7.669 8.883 0.031 1.00 95.06 98 VAL A C 1
ATOM 734 O O . VAL A 1 98 ? 6.914 8.292 -0.740 1.00 95.06 98 VAL A O 1
ATOM 737 N N . ASP A 1 99 ? 8.897 9.258 -0.291 1.00 96.56 99 ASP A N 1
ATOM 738 C CA . ASP A 1 99 ? 9.553 8.966 -1.562 1.00 96.56 99 ASP A CA 1
ATOM 739 C C . ASP A 1 99 ? 11.030 8.725 -1.260 1.00 96.56 99 ASP A C 1
ATOM 741 O O . ASP A 1 99 ? 11.725 9.625 -0.779 1.00 96.56 99 ASP A O 1
ATOM 745 N N . ASP A 1 100 ? 11.482 7.489 -1.439 1.00 96.81 100 ASP A N 1
ATOM 746 C CA . ASP A 1 100 ? 12.862 7.105 -1.181 1.00 96.81 100 ASP A CA 1
ATOM 747 C C . ASP A 1 100 ? 13.345 6.110 -2.236 1.00 96.81 100 ASP A C 1
ATOM 749 O O . ASP A 1 100 ? 12.685 5.120 -2.555 1.00 96.81 100 ASP A O 1
ATOM 753 N N . SER A 1 101 ? 14.533 6.377 -2.762 1.00 95.25 101 SER A N 1
ATOM 754 C CA . SER A 1 101 ? 15.261 5.520 -3.698 1.00 95.25 101 SER A CA 1
ATOM 755 C C . SER A 1 101 ? 16.743 5.410 -3.327 1.00 95.25 101 SER A C 1
ATOM 757 O O . SER A 1 101 ? 17.573 4.983 -4.133 1.00 95.25 101 SER A O 1
ATOM 759 N N . ASN A 1 102 ? 17.124 5.869 -2.132 1.00 95.19 102 ASN A N 1
ATOM 760 C CA . ASN A 1 102 ? 18.489 5.782 -1.651 1.00 95.19 102 ASN A CA 1
ATOM 761 C C . ASN A 1 102 ? 18.717 4.400 -1.036 1.00 95.19 102 ASN A C 1
ATOM 763 O O . ASN A 1 102 ? 18.148 4.045 -0.011 1.00 95.19 102 ASN A O 1
ATOM 767 N N . ILE A 1 103 ? 19.635 3.651 -1.639 1.00 92.00 103 ILE A N 1
ATOM 768 C CA . ILE A 1 103 ? 20.069 2.308 -1.233 1.00 92.00 103 ILE A CA 1
ATOM 769 C C . ILE A 1 103 ? 20.342 2.133 0.274 1.00 92.00 103 ILE A C 1
ATOM 771 O O . ILE A 1 103 ? 20.218 1.024 0.786 1.00 92.00 103 ILE A O 1
ATOM 775 N N . GLN A 1 104 ? 20.740 3.193 0.986 1.00 94.81 104 GLN A N 1
ATOM 776 C CA . GLN A 1 104 ? 21.055 3.144 2.417 1.00 94.81 104 GLN A CA 1
ATOM 777 C C . GLN A 1 104 ? 19.823 3.302 3.319 1.00 94.81 104 GLN A C 1
ATOM 779 O O . GLN A 1 104 ? 19.863 2.864 4.468 1.00 94.81 104 GLN A O 1
ATOM 784 N N . THR A 1 105 ? 18.749 3.927 2.829 1.00 96.12 105 THR A N 1
ATOM 785 C CA . THR A 1 105 ? 17.574 4.312 3.632 1.00 96.12 105 THR A CA 1
ATOM 786 C C . THR A 1 105 ? 16.276 3.671 3.151 1.00 96.12 105 THR A C 1
ATOM 788 O O . THR A 1 105 ? 15.403 3.404 3.973 1.00 96.12 105 THR A O 1
ATOM 791 N N . VAL A 1 106 ? 16.182 3.320 1.866 1.00 96.06 106 VAL A N 1
ATOM 792 C CA . VAL A 1 106 ? 14.957 2.855 1.202 1.00 96.06 106 VAL A CA 1
ATOM 793 C C . VAL A 1 106 ? 14.299 1.662 1.895 1.00 96.06 106 VAL A C 1
ATOM 795 O O . VAL A 1 106 ? 13.080 1.631 2.048 1.00 96.06 106 VAL A O 1
ATOM 798 N N . GLU A 1 107 ? 15.082 0.697 2.383 1.00 95.38 107 GLU A N 1
ATOM 799 C CA . GLU A 1 107 ? 14.533 -0.453 3.106 1.00 95.38 107 GLU A CA 1
ATOM 800 C C . GLU A 1 107 ? 13.892 -0.028 4.433 1.00 95.38 107 GLU A C 1
ATOM 802 O O . GLU A 1 107 ? 12.807 -0.496 4.776 1.00 95.38 107 GLU A O 1
ATOM 807 N N . ALA A 1 108 ? 14.536 0.877 5.176 1.00 96.25 108 ALA A N 1
ATOM 808 C CA . ALA A 1 108 ? 14.002 1.378 6.437 1.00 96.25 108 ALA A CA 1
ATOM 809 C C . ALA A 1 108 ? 12.726 2.199 6.206 1.00 96.25 108 ALA A C 1
ATOM 811 O O . ALA A 1 108 ? 11.735 1.973 6.899 1.00 96.25 108 ALA A O 1
ATOM 812 N N . THR A 1 109 ? 12.724 3.067 5.190 1.00 96.81 109 THR A N 1
ATOM 813 C CA . THR A 1 109 ? 11.554 3.856 4.779 1.00 96.81 109 THR A CA 1
ATOM 814 C C . THR A 1 109 ? 10.383 2.954 4.387 1.00 96.81 109 THR A C 1
ATOM 816 O O . THR A 1 109 ? 9.251 3.166 4.822 1.00 96.81 109 THR A O 1
ATOM 819 N N . TYR A 1 110 ? 10.649 1.892 3.624 1.00 95.50 110 TYR A N 1
ATOM 820 C CA . TYR A 1 110 ? 9.644 0.895 3.266 1.00 95.50 110 TYR A CA 1
ATOM 821 C C . TYR A 1 110 ? 9.068 0.175 4.491 1.00 95.50 110 TYR A C 1
ATOM 823 O O . TYR A 1 110 ? 7.849 0.059 4.629 1.00 95.50 110 TYR A O 1
ATOM 831 N N . VAL A 1 111 ? 9.933 -0.305 5.390 1.00 95.81 111 VAL A N 1
ATOM 832 C CA . VAL A 1 111 ? 9.505 -1.004 6.610 1.00 95.81 111 VAL A CA 1
ATOM 833 C C . VAL A 1 111 ? 8.669 -0.076 7.488 1.00 95.81 111 VAL A C 1
ATOM 835 O O . VAL A 1 111 ? 7.651 -0.509 8.026 1.00 95.81 111 VAL A O 1
ATOM 838 N N . GLU A 1 112 ? 9.044 1.199 7.604 1.00 96.12 112 GLU A N 1
ATOM 839 C CA . GLU A 1 112 ? 8.249 2.184 8.334 1.00 96.12 112 GLU A CA 1
ATOM 840 C C . GLU A 1 112 ? 6.867 2.370 7.692 1.00 96.12 112 GLU A C 1
ATOM 842 O O . GLU A 1 112 ? 5.861 2.317 8.403 1.00 96.12 112 GLU A O 1
ATOM 847 N N . ALA A 1 113 ? 6.786 2.516 6.367 1.00 95.69 113 ALA A N 1
ATOM 848 C CA . ALA A 1 113 ? 5.511 2.645 5.662 1.00 95.69 113 ALA A CA 1
ATOM 849 C C . ALA A 1 113 ? 4.604 1.421 5.891 1.00 95.69 113 ALA A C 1
ATOM 851 O O . ALA A 1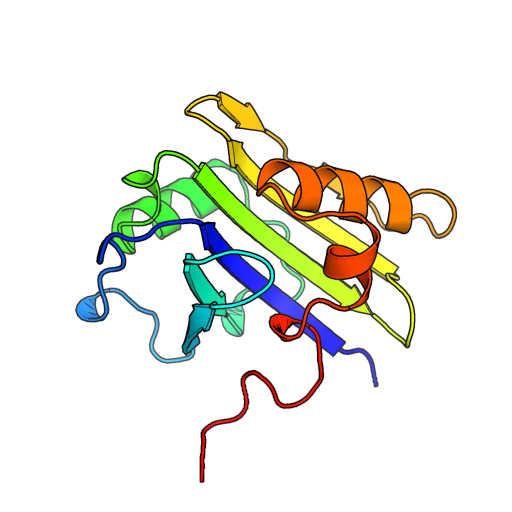 113 ? 3.440 1.569 6.260 1.00 95.69 113 ALA A O 1
ATOM 852 N N . MET A 1 114 ? 5.150 0.207 5.778 1.00 95.75 114 MET A N 1
ATOM 853 C CA . MET A 1 114 ? 4.416 -1.037 6.045 1.00 95.75 114 MET A CA 1
ATOM 854 C C . MET A 1 114 ? 3.994 -1.166 7.517 1.00 95.75 114 MET A C 1
ATOM 856 O O . MET A 1 114 ? 2.895 -1.648 7.804 1.00 95.75 114 MET A O 1
ATOM 860 N N . SER A 1 115 ? 4.798 -0.664 8.459 1.00 95.12 115 SER A N 1
ATOM 861 C CA . SER A 1 115 ? 4.437 -0.648 9.882 1.00 95.12 115 SER A CA 1
ATOM 862 C C . SER A 1 115 ? 3.198 0.207 10.175 1.00 95.12 115 SER A C 1
ATOM 864 O O . SER A 1 115 ? 2.449 -0.107 11.100 1.00 95.12 115 SER A O 1
ATOM 866 N N . ARG A 1 116 ? 2.896 1.216 9.337 1.00 94.50 116 ARG A N 1
ATOM 867 C CA . ARG A 1 116 ? 1.634 1.981 9.404 1.00 94.50 116 ARG A CA 1
ATOM 868 C C . ARG A 1 116 ? 0.405 1.127 9.083 1.00 94.50 116 ARG A C 1
ATOM 870 O O . ARG A 1 116 ? -0.710 1.535 9.375 1.00 94.50 116 ARG A O 1
ATOM 877 N N . LEU A 1 117 ? 0.572 -0.063 8.515 1.00 91.88 117 LEU A N 1
ATOM 878 C CA . LEU A 1 117 ? -0.506 -1.039 8.330 1.00 91.88 117 LEU A CA 1
ATOM 879 C C . LEU A 1 117 ? -0.471 -2.167 9.372 1.00 91.88 117 LEU A C 1
ATOM 881 O O . LEU A 1 117 ? -1.185 -3.154 9.226 1.00 91.88 117 LEU A O 1
ATOM 885 N N . GLY A 1 118 ? 0.353 -2.037 10.416 1.00 90.88 118 GLY A N 1
ATOM 886 C CA . GLY A 1 118 ? 0.543 -3.073 11.433 1.00 90.88 118 GLY A CA 1
ATOM 887 C C . GLY A 1 118 ? 1.411 -4.245 10.969 1.00 90.88 118 GLY A C 1
ATOM 888 O O . GLY A 1 118 ? 1.419 -5.287 11.618 1.00 90.88 118 GLY A O 1
ATOM 889 N N . VAL A 1 119 ? 2.140 -4.097 9.859 1.00 93.56 119 VAL A N 1
ATOM 890 C CA . VAL A 1 119 ? 3.000 -5.153 9.316 1.00 93.56 119 VAL A CA 1
ATOM 891 C C . VAL A 1 119 ? 4.381 -5.093 9.964 1.00 93.56 119 VAL A C 1
ATOM 893 O O . VAL A 1 119 ? 5.020 -4.041 9.993 1.00 93.56 119 VAL A O 1
ATOM 896 N N . SER A 1 120 ? 4.851 -6.229 10.484 1.00 94.12 120 SER A N 1
ATOM 897 C CA . SER A 1 120 ? 6.181 -6.332 11.087 1.00 94.12 120 SER A CA 1
ATOM 898 C C . SER A 1 120 ? 7.288 -6.179 10.036 1.00 94.12 120 SER A C 1
ATOM 900 O O . SER A 1 120 ? 7.064 -6.376 8.842 1.00 94.12 120 SER A O 1
ATOM 902 N N . ARG A 1 121 ? 8.523 -5.877 10.463 1.00 94.12 121 ARG A N 1
ATOM 903 C CA . ARG A 1 121 ? 9.675 -5.838 9.544 1.00 94.12 121 ARG A CA 1
ATOM 904 C C . ARG A 1 121 ? 9.860 -7.160 8.799 1.00 94.12 121 ARG A C 1
ATOM 906 O O . ARG A 1 121 ? 10.107 -7.147 7.598 1.00 94.12 121 ARG A O 1
ATOM 913 N N . GLU A 1 122 ? 9.782 -8.280 9.515 1.00 92.75 122 GLU A N 1
ATOM 914 C CA . GLU A 1 122 ? 9.987 -9.606 8.928 1.00 92.75 122 GLU A CA 1
ATOM 915 C C . GLU A 1 122 ? 8.935 -9.898 7.854 1.00 92.75 122 GLU A C 1
ATOM 917 O O . GLU A 1 122 ? 9.283 -10.313 6.748 1.00 92.75 122 GLU A O 1
ATOM 922 N N . ASP A 1 123 ? 7.672 -9.595 8.149 1.00 92.38 123 ASP A N 1
ATOM 923 C CA . ASP A 1 123 ? 6.567 -9.817 7.221 1.00 92.38 123 ASP A CA 1
ATOM 924 C C . ASP A 1 123 ? 6.597 -8.850 6.036 1.00 92.38 123 ASP A C 1
ATOM 926 O O . ASP A 1 123 ? 6.310 -9.244 4.907 1.00 92.38 123 ASP A O 1
ATOM 930 N N . ALA A 1 124 ? 6.987 -7.592 6.260 1.00 91.25 124 ALA A N 1
ATOM 931 C CA . ALA A 1 124 ? 7.117 -6.598 5.201 1.00 91.25 124 ALA A CA 1
ATOM 932 C C . ALA A 1 124 ? 8.155 -7.037 4.158 1.00 91.25 124 ALA A C 1
ATOM 934 O O . ALA A 1 124 ? 7.922 -6.906 2.958 1.00 91.25 124 ALA A O 1
ATOM 935 N N . LEU A 1 125 ? 9.291 -7.588 4.591 1.00 89.25 125 LEU A N 1
ATOM 936 C CA . LEU A 1 125 ? 10.349 -8.057 3.688 1.00 89.25 125 LEU A CA 1
ATOM 937 C C . LEU A 1 125 ? 10.005 -9.382 2.983 1.00 89.25 125 LEU A C 1
ATOM 939 O O . LEU A 1 125 ? 10.677 -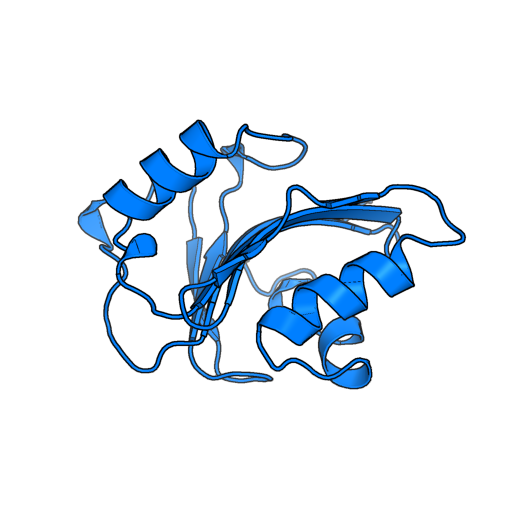9.748 2.021 1.00 89.25 125 LEU A O 1
ATOM 943 N N . ARG A 1 126 ? 8.955 -10.081 3.429 1.00 86.38 126 ARG A N 1
ATOM 944 C CA . ARG A 1 126 ? 8.423 -11.319 2.829 1.00 86.38 126 ARG A CA 1
ATOM 945 C C . ARG A 1 126 ? 7.003 -11.144 2.290 1.00 86.38 126 ARG A C 1
ATOM 947 O O . ARG A 1 126 ? 6.237 -12.101 2.208 1.00 86.38 126 ARG A O 1
ATOM 954 N N . PHE A 1 127 ? 6.612 -9.912 1.978 1.00 81.50 127 PHE A N 1
ATOM 955 C CA . PHE A 1 127 ? 5.224 -9.613 1.669 1.00 81.50 127 PHE A CA 1
ATOM 956 C C . PHE A 1 127 ? 4.819 -10.225 0.321 1.00 81.50 127 PHE A C 1
ATOM 958 O O . PHE A 1 127 ? 5.228 -9.752 -0.740 1.00 81.50 127 PHE A O 1
ATOM 965 N N . ALA A 1 128 ? 3.990 -11.273 0.369 1.00 73.44 128 ALA A N 1
ATOM 966 C CA . ALA A 1 128 ? 3.601 -12.075 -0.793 1.00 73.44 128 ALA A CA 1
ATOM 967 C C . ALA A 1 128 ? 3.046 -11.265 -1.986 1.00 73.44 128 ALA A C 1
ATOM 969 O O . ALA A 1 128 ? 3.366 -11.603 -3.125 1.00 73.44 128 ALA A O 1
ATOM 970 N N . PRO A 1 129 ? 2.295 -10.157 -1.804 1.00 76.50 129 PRO A N 1
ATOM 971 C CA . PRO A 1 129 ? 1.901 -9.287 -2.916 1.00 76.50 129 PRO A CA 1
ATOM 972 C C . PRO A 1 129 ? 3.054 -8.677 -3.727 1.00 76.50 129 PRO A C 1
ATOM 974 O O . PRO A 1 129 ? 2.827 -8.183 -4.836 1.00 76.50 129 PRO A O 1
ATOM 977 N N . PHE A 1 130 ? 4.283 -8.703 -3.215 1.00 77.12 130 PHE A N 1
ATOM 978 C CA . PHE A 1 130 ? 5.479 -8.291 -3.950 1.00 77.12 130 PHE A CA 1
ATOM 979 C C . PHE A 1 130 ? 6.283 -9.462 -4.523 1.00 77.12 130 PHE A C 1
ATOM 981 O O . PHE A 1 130 ? 7.264 -9.249 -5.234 1.00 77.12 130 PHE A O 1
ATOM 988 N N . GLU A 1 131 ? 5.829 -10.696 -4.316 1.00 77.88 131 GLU A N 1
ATOM 989 C CA . GLU A 1 131 ? 6.356 -11.860 -5.013 1.00 77.88 131 GLU A CA 1
ATOM 990 C C . GLU A 1 131 ? 5.815 -11.930 -6.446 1.00 77.88 131 GLU A C 1
ATOM 992 O O . GLU A 1 131 ? 4.634 -11.691 -6.736 1.00 77.88 131 GLU A O 1
ATOM 997 N N . ARG A 1 132 ? 6.695 -12.293 -7.385 1.00 71.81 132 ARG A N 1
ATOM 998 C CA . ARG A 1 132 ? 6.299 -12.475 -8.784 1.00 71.81 132 ARG A CA 1
ATOM 999 C C . ARG A 1 132 ? 5.250 -13.581 -8.883 1.00 71.81 132 ARG A C 1
ATOM 1001 O O . ARG A 1 132 ? 5.482 -14.700 -8.449 1.00 71.81 132 ARG A O 1
ATOM 1008 N N . GLY A 1 133 ? 4.131 -13.272 -9.533 1.00 74.75 133 GLY A N 1
ATOM 1009 C CA . GLY A 1 133 ? 3.051 -14.230 -9.776 1.00 74.75 133 GLY A CA 1
ATOM 1010 C C . GLY A 1 133 ? 1.868 -14.110 -8.816 1.00 74.75 133 GLY A C 1
ATOM 1011 O O . GLY A 1 133 ? 0.784 -14.554 -9.185 1.00 74.75 133 GLY A O 1
ATOM 1012 N N . PHE A 1 134 ? 1.997 -13.416 -7.675 1.00 79.94 134 PHE A N 1
ATOM 1013 C CA . PHE A 1 134 ? 0.858 -13.192 -6.770 1.00 79.94 134 PHE A CA 1
ATOM 1014 C C . PHE A 1 134 ? -0.319 -12.510 -7.477 1.00 79.94 134 PHE A C 1
ATOM 1016 O O . PHE A 1 134 ? -1.474 -12.813 -7.206 1.00 79.94 134 PHE A O 1
ATOM 1023 N N . TRP A 1 135 ? -0.029 -11.617 -8.422 1.00 81.25 135 TRP A N 1
ATOM 1024 C CA . TRP A 1 135 ? -1.026 -10.896 -9.214 1.00 81.25 135 TRP A CA 1
ATOM 1025 C C . TRP A 1 135 ? -1.234 -11.474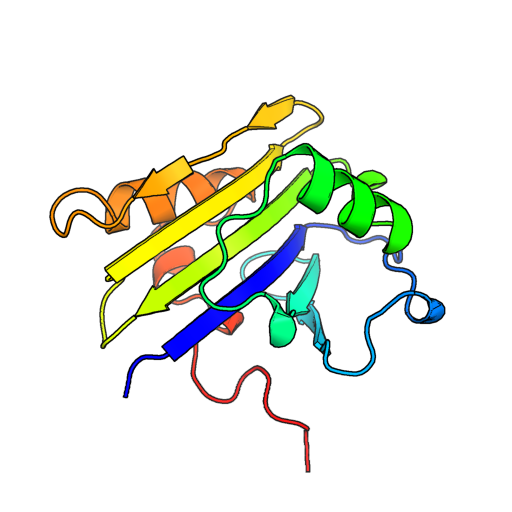 -10.619 1.00 81.25 135 TRP A C 1
ATOM 1027 O O . TRP A 1 135 ? -1.860 -10.825 -11.450 1.00 81.25 135 TRP A O 1
ATOM 1037 N N . ALA A 1 136 ? -0.693 -12.649 -10.944 1.00 74.81 136 ALA A N 1
ATOM 1038 C CA . ALA A 1 136 ? -0.995 -13.272 -12.230 1.00 74.81 136 ALA A CA 1
ATOM 1039 C C . ALA A 1 136 ? -2.473 -13.713 -12.257 1.00 74.81 136 ALA A C 1
ATOM 1041 O O . ALA A 1 136 ? -2.961 -14.197 -11.228 1.00 74.81 136 ALA A O 1
ATOM 1042 N N . PRO A 1 137 ? -3.198 -13.565 -13.384 1.00 60.44 137 PRO A N 1
ATOM 1043 C CA . PRO A 1 137 ? -4.510 -14.188 -13.551 1.00 60.44 137 PRO A CA 1
ATOM 1044 C C . PRO A 1 137 ? -4.405 -15.673 -13.185 1.00 60.44 137 PRO A C 1
ATOM 1046 O O . PRO A 1 137 ? -3.469 -16.337 -13.631 1.00 60.44 137 PRO A O 1
ATOM 1049 N N . GLN A 1 138 ? -5.291 -16.178 -12.321 1.00 52.19 138 GLN A N 1
ATOM 1050 C CA . GLN A 1 138 ? -5.335 -17.622 -12.084 1.00 52.19 138 GLN A CA 1
ATOM 1051 C C . GLN A 1 138 ? -5.815 -18.275 -13.385 1.00 52.19 138 GLN A C 1
ATOM 1053 O O . GLN A 1 138 ? -6.786 -17.797 -13.974 1.00 52.19 138 GLN A O 1
ATOM 1058 N N . ALA A 1 139 ? -5.056 -19.264 -13.860 1.00 41.38 139 ALA A N 1
ATOM 1059 C CA . ALA A 1 139 ? -5.380 -20.044 -15.050 1.00 41.38 139 ALA A CA 1
ATOM 1060 C C . ALA A 1 139 ? -6.646 -20.884 -14.843 1.00 41.38 139 ALA A C 1
ATOM 1062 O O . ALA A 1 139 ? -6.881 -21.303 -13.685 1.00 41.38 139 ALA A O 1
#

Radius of gyration: 13.75 Å; chains: 1; bounding box: 39×35×28 Å

Foldseek 3Di:
DKQKWWWKWAQDPDPQFDPVLQPPPKDKDFDPPPGGTIIITDPVCAPHQDDPVVVVVSCVSRRRVVGLWMKTWIFIDPPFTQWIAMWIHARNRTDDRDTDRDPVCRLVSQQVRVVSSVAHSVCSRVPCVRDPPPRPPDD

Secondary structure (DSSP, 8-state):
--EEEEEEEE--SS--S-GGGS-TT-EEEEE-SSSSEEEEE-GGGTT----HHHHHHHHHHTTGGGSSSEEEEEEEESSSEEEEEEEEEETTEEEEEEEE--TTTHHHHHHHHHHTTT--HHHHHT-GGGSTTTTSPP-

pLDDT: mean 90.11, std 8.39, range [41.38, 97.62]

Sequence (139 aa):
MAYQFAGFLIPTDQDIVSLAAIPADALCRPITSPFVGVGVRLPAWVGKTPSISEVNALGAELGVTKARSWMYIGYETWGRIDSVYAIGVHDGTPFGPVDDSNIQTVEATYVEAMSRLGVSREDALRFAPFERGFWAPQA